Protein AF-A0A382MRD3-F1 (afdb_monomer)

pLDDT: mean 95.05, std 8.01, range [55.5, 98.5]

Secondary structure (DSSP, 8-state):
---TT-------TTT--TT-HHHHHHHHHHH--S----------HHHHHH-HHHHHIIIIIHHHH--

Organism: NCBI:txid408172

Mean predicted aligned error: 3.32 Å

Nearest PDB structures (foldseek):
  1vl0-assembly1_B  TM=9.540E-01  e=2.367E-03  Clostridium acetobutylicum ATCC 824
  3sc6-assembly5_E  TM=9.600E-01  e=4.306E-03  Bacillus anthracis str. Ames
  3sc6-assembly2_B  TM=9.626E-01  e=5.618E-03  Bacillus anthracis str. Ames
  3sc6-assembly6_F  TM=9.432E-01  e=9.562E-03  Bacillus anthracis str. Ames
  1kvt-assembly1_A-2  TM=8.458E-01  e=3.034E-01  Escherichia coli

Radius of gyration: 13.45 Å; Cα contacts (8 Å, |Δi|>4): 51; chains: 1; bounding box: 24×28×37 Å

Solvent-accessible surface area (backbone atoms only — not comparable to full-atom values): 4339 Å² total; per-residue (Å²): 130,82,59,96,92,56,90,81,85,89,78,52,64,92,79,50,48,48,58,37,52,65,60,37,51,52,51,49,65,74,67,64,67,95,72,85,84,87,83,77,65,78,77,57,60,72,58,31,72,76,34,51,69,62,36,41,35,35,60,48,46,13,62,66,40,77,111

InterPro domains:
  IPR005913 dTDP-4-dehydrorhamnose reductase [PTHR10491] (7-67)
  IPR029903 RmlD-like, substrate binding domain [PF04321] (6-66)
  IPR036291 NAD(P)-binding domain superfamily [SSF51735] (3-67)

Sequence (67 aa):
MLGPDHTVTGLTHAELDVGDAAAVRHRVAALGPDVVVNCAAWTAVDDCEANPERAHRVNAKGPANLV

Structure (mmCIF, N/CA/C/O backbone):
data_AF-A0A382MRD3-F1
#
_entry.id   AF-A0A382MRD3-F1
#
loop_
_atom_site.group_PDB
_atom_site.id
_atom_site.type_symbol
_atom_site.label_atom_id
_atom_site.label_alt_id
_atom_site.label_comp_id
_atom_site.label_asym_id
_atom_site.label_entity_id
_atom_site.label_seq_id
_atom_site.pdbx_PDB_ins_code
_atom_site.Cartn_x
_atom_site.Cartn_y
_atom_site.Cartn_z
_atom_site.occupancy
_atom_site.B_iso_or_equiv
_atom_site.auth_seq_id
_atom_site.auth_comp_i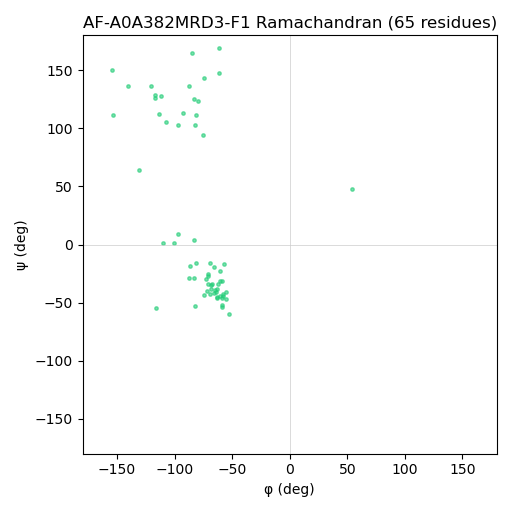d
_atom_site.auth_asym_id
_atom_site.auth_atom_id
_atom_site.pdbx_PDB_model_num
ATOM 1 N N . MET A 1 1 ? -0.359 16.867 11.096 1.00 55.50 1 MET A N 1
ATOM 2 C CA . MET A 1 1 ? -0.587 16.015 12.280 1.00 55.50 1 MET A CA 1
ATOM 3 C C . MET A 1 1 ? -2.082 16.014 12.530 1.00 55.50 1 MET A C 1
ATOM 5 O O . MET A 1 1 ? -2.638 17.103 12.615 1.00 55.50 1 MET A O 1
ATOM 9 N N . LEU A 1 2 ? -2.735 14.848 12.548 1.00 64.44 2 LEU A N 1
ATOM 10 C CA . LEU A 1 2 ? -4.114 14.773 13.041 1.00 64.44 2 LEU A CA 1
ATOM 11 C C . LEU A 1 2 ? -4.117 15.210 14.516 1.00 64.44 2 LEU A C 1
ATOM 13 O O . LEU A 1 2 ? -3.104 15.058 15.202 1.00 64.44 2 LEU A O 1
ATOM 17 N N . GLY A 1 3 ? -5.203 15.844 14.960 1.00 71.44 3 GLY A N 1
ATOM 18 C CA . GLY A 1 3 ? -5.320 16.353 16.329 1.00 71.44 3 GLY A CA 1
ATOM 19 C C . GLY A 1 3 ? -5.242 15.236 17.382 1.00 71.44 3 GLY A C 1
ATOM 20 O O . GLY A 1 3 ? -5.329 14.061 17.023 1.00 71.44 3 GLY A O 1
ATOM 21 N N . PRO A 1 4 ? -5.117 15.588 18.673 1.00 72.00 4 PRO A N 1
ATOM 22 C CA . PRO A 1 4 ? -4.922 14.636 19.776 1.00 72.00 4 PRO A CA 1
ATOM 23 C C . PRO A 1 4 ? -6.022 13.568 19.898 1.00 72.00 4 PRO A C 1
ATOM 25 O O . PRO A 1 4 ? -5.794 12.532 20.512 1.00 72.00 4 PRO A O 1
ATOM 28 N N . ASP A 1 5 ? -7.176 13.788 19.272 1.00 86.88 5 ASP A N 1
ATOM 29 C CA . ASP A 1 5 ? -8.321 12.876 19.296 1.00 86.88 5 ASP A CA 1
ATOM 30 C C . ASP A 1 5 ? -8.234 11.726 18.269 1.00 86.88 5 ASP A C 1
ATOM 32 O O . ASP A 1 5 ? -9.177 10.951 18.138 1.00 86.88 5 ASP A O 1
ATOM 36 N N . HIS A 1 6 ? -7.129 11.599 17.522 1.00 87.69 6 HIS A N 1
ATOM 37 C CA . HIS A 1 6 ? -6.964 10.562 16.496 1.00 87.69 6 HIS A CA 1
ATOM 38 C C . HIS A 1 6 ? -5.823 9.605 16.832 1.00 87.69 6 HIS A C 1
ATOM 40 O O . HIS A 1 6 ? -4.679 10.014 17.034 1.00 87.69 6 HIS A O 1
ATOM 46 N N . THR A 1 7 ? -6.114 8.305 16.792 1.00 91.56 7 THR A N 1
ATOM 47 C CA . THR A 1 7 ? -5.080 7.267 16.840 1.00 91.56 7 THR A CA 1
ATOM 48 C C . THR A 1 7 ? -4.519 7.051 15.439 1.00 91.56 7 THR A C 1
ATOM 50 O O . THR A 1 7 ? -5.266 6.773 14.504 1.00 91.56 7 THR A O 1
ATOM 53 N N . VAL A 1 8 ? -3.198 7.169 15.281 1.00 93.62 8 VAL A N 1
ATOM 54 C CA . VAL A 1 8 ? -2.519 6.991 13.990 1.00 93.62 8 VAL A CA 1
ATOM 55 C C . VAL A 1 8 ? -1.573 5.802 14.064 1.00 93.62 8 VAL A C 1
ATOM 57 O O . VAL A 1 8 ? -0.686 5.763 14.912 1.00 93.62 8 VAL A O 1
ATOM 60 N N . THR A 1 9 ? -1.733 4.860 13.134 1.00 95.44 9 THR A N 1
ATOM 61 C CA . THR A 1 9 ? -0.804 3.741 12.941 1.00 95.44 9 THR A CA 1
ATOM 62 C C . THR A 1 9 ? -0.122 3.894 11.587 1.00 95.44 9 THR A C 1
ATOM 64 O O . THR A 1 9 ? -0.775 3.796 10.551 1.00 95.44 9 THR A O 1
ATOM 67 N N . GLY A 1 10 ? 1.187 4.155 11.586 1.00 96.12 10 GLY A N 1
ATOM 68 C CA . GLY A 1 10 ? 1.999 4.150 10.368 1.00 96.12 10 GLY A CA 1
ATOM 69 C C . GLY A 1 10 ? 2.528 2.749 10.076 1.00 96.12 10 GLY A C 1
ATOM 70 O O . GLY A 1 10 ? 2.984 2.077 10.995 1.00 96.12 10 GLY A O 1
ATOM 71 N N . LEU A 1 11 ? 2.472 2.323 8.812 1.00 97.50 11 LEU A N 1
ATOM 72 C CA . LEU A 1 11 ? 3.042 1.056 8.350 1.00 97.50 11 LEU A CA 1
ATOM 73 C C . LEU A 1 11 ? 4.089 1.322 7.271 1.00 97.50 11 LEU A C 1
ATOM 75 O O . LEU A 1 11 ? 3.875 2.120 6.356 1.00 97.50 11 LEU A O 1
ATOM 79 N N . THR A 1 12 ? 5.213 0.631 7.372 1.00 98.00 12 THR A N 1
ATOM 80 C CA . THR A 1 12 ? 6.236 0.560 6.331 1.00 98.00 12 THR A CA 1
ATOM 81 C C . THR A 1 12 ? 5.896 -0.525 5.307 1.00 98.00 12 THR A C 1
ATOM 83 O O . THR A 1 12 ? 5.093 -1.420 5.566 1.00 98.00 12 THR A O 1
ATOM 86 N N . HIS A 1 13 ? 6.562 -0.500 4.149 1.00 96.94 13 HIS A N 1
ATOM 87 C CA . HIS A 1 13 ? 6.411 -1.549 3.133 1.00 96.94 13 HIS A CA 1
ATOM 88 C C . HIS A 1 13 ? 6.768 -2.954 3.657 1.00 96.94 13 HIS A C 1
ATOM 90 O O . HIS A 1 13 ? 6.177 -3.938 3.228 1.00 96.94 13 HIS A O 1
ATOM 96 N N . ALA A 1 14 ? 7.712 -3.051 4.601 1.00 97.56 14 ALA A N 1
ATOM 97 C CA . ALA A 1 14 ? 8.090 -4.323 5.216 1.00 97.56 14 ALA A CA 1
ATOM 98 C C . ALA A 1 14 ? 6.998 -4.882 6.147 1.00 97.56 14 ALA A C 1
ATOM 100 O O . ALA A 1 14 ? 6.913 -6.091 6.339 1.00 97.56 14 ALA A O 1
ATOM 101 N N . GLU A 1 15 ? 6.167 -4.013 6.723 1.00 97.81 15 GLU A N 1
ATOM 102 C CA . GLU A 1 15 ? 5.041 -4.404 7.577 1.00 97.81 15 GLU A CA 1
ATOM 103 C C . GLU A 1 15 ? 3.769 -4.680 6.771 1.00 97.81 15 GLU A C 1
ATOM 105 O O . GLU A 1 15 ? 2.926 -5.467 7.203 1.00 97.81 15 GLU A O 1
ATOM 110 N N . LEU A 1 16 ? 3.616 -4.025 5.617 1.00 98.00 16 LEU A N 1
ATOM 111 C CA . LEU A 1 16 ? 2.516 -4.252 4.692 1.00 98.00 16 LEU A CA 1
ATOM 112 C C . LEU A 1 16 ? 2.913 -3.902 3.249 1.00 98.00 16 LEU A C 1
ATOM 114 O O . LEU A 1 16 ? 3.033 -2.728 2.891 1.00 98.00 16 LEU A O 1
ATOM 118 N N . ASP A 1 17 ? 3.019 -4.921 2.393 1.00 97.94 17 ASP A N 1
ATOM 119 C CA . ASP A 1 17 ? 3.019 -4.723 0.943 1.00 97.94 17 ASP A CA 1
ATOM 120 C C . ASP A 1 17 ? 1.574 -4.565 0.456 1.00 97.94 17 ASP A C 1
ATOM 122 O O . ASP A 1 17 ? 0.796 -5.519 0.452 1.00 97.94 17 ASP A O 1
ATOM 126 N N . VAL A 1 18 ? 1.215 -3.359 0.006 1.00 98.19 18 VAL A N 1
ATOM 127 C CA . VAL A 1 18 ? -0.119 -3.080 -0.549 1.00 98.19 18 VAL A CA 1
ATOM 128 C C . VAL A 1 18 ? -0.430 -3.925 -1.789 1.00 98.19 18 VAL A C 1
ATOM 130 O O . VAL A 1 18 ? -1.598 -4.165 -2.085 1.00 98.19 18 VAL A O 1
ATOM 133 N N . GLY A 1 19 ? 0.589 -4.422 -2.499 1.00 97.81 19 GLY A N 1
ATOM 134 C CA . GLY A 1 19 ? 0.428 -5.331 -3.632 1.00 97.81 19 GLY A CA 1
ATOM 135 C C . GLY A 1 19 ? -0.071 -6.733 -3.255 1.00 97.81 19 GLY A C 1
ATOM 136 O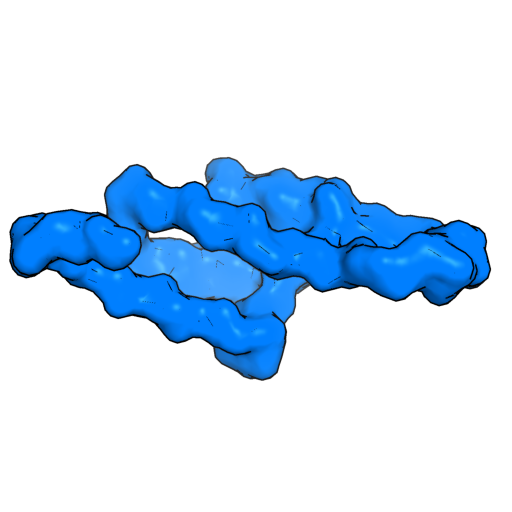 O . GLY A 1 19 ? -0.544 -7.451 -4.140 1.00 97.81 19 GLY A O 1
ATOM 137 N N . ASP A 1 20 ? -0.006 -7.118 -1.975 1.00 98.12 20 ASP A N 1
ATOM 138 C CA . ASP A 1 20 ? -0.515 -8.389 -1.453 1.00 98.12 20 ASP A CA 1
ATOM 139 C C . ASP A 1 20 ? -1.915 -8.211 -0.847 1.00 98.12 20 ASP A C 1
ATOM 141 O O . ASP A 1 20 ? -2.102 -7.762 0.285 1.00 98.12 20 ASP A O 1
ATOM 145 N N . ALA A 1 21 ? -2.928 -8.633 -1.603 1.00 98.00 21 ALA A N 1
ATOM 146 C CA . ALA A 1 21 ? -4.323 -8.524 -1.193 1.00 98.00 21 ALA A CA 1
ATOM 147 C C . ALA A 1 21 ? -4.649 -9.296 0.100 1.00 98.00 21 ALA A C 1
ATOM 149 O O . ALA A 1 21 ? -5.544 -8.896 0.845 1.00 98.00 21 A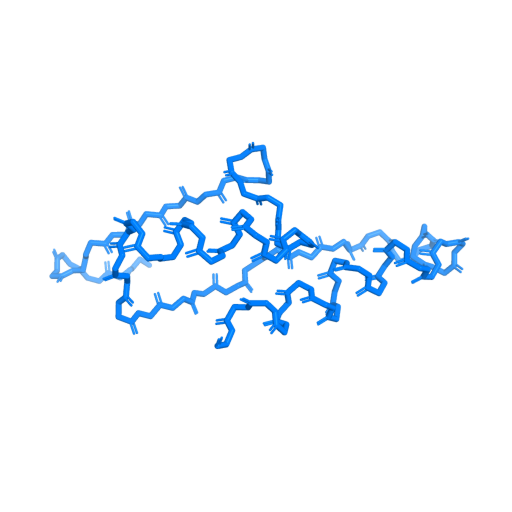LA A O 1
ATOM 150 N N . ALA A 1 22 ? -3.976 -10.417 0.376 1.00 98.19 22 ALA A N 1
ATOM 151 C CA . ALA A 1 22 ? -4.235 -11.197 1.583 1.00 98.19 22 ALA A CA 1
ATOM 152 C C . ALA A 1 22 ? -3.645 -10.507 2.817 1.00 98.19 22 ALA A C 1
ATOM 154 O O . ALA A 1 22 ? -4.337 -10.388 3.833 1.00 98.19 22 ALA A O 1
ATOM 155 N N . ALA A 1 23 ? -2.414 -10.001 2.701 1.00 98.00 23 ALA A N 1
ATO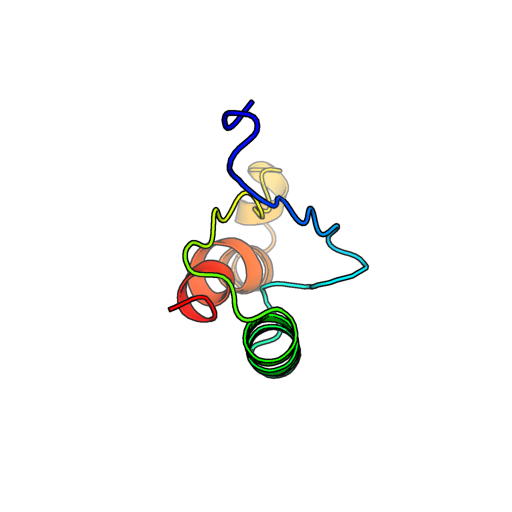M 156 C CA . ALA A 1 23 ? -1.773 -9.222 3.755 1.00 98.00 23 ALA A CA 1
ATOM 157 C C . ALA A 1 23 ? -2.576 -7.955 4.083 1.00 98.00 23 ALA A C 1
ATOM 159 O O . ALA A 1 23 ? -2.829 -7.684 5.259 1.00 98.00 23 ALA A O 1
ATOM 160 N N . VAL A 1 24 ? -3.053 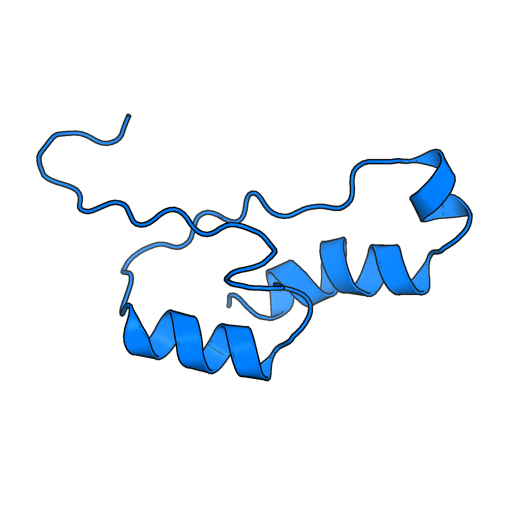-7.234 3.058 1.00 98.38 24 VAL A N 1
ATOM 161 C CA . VAL A 1 24 ? -3.904 -6.046 3.232 1.00 98.38 24 VAL A CA 1
ATOM 162 C C . VAL A 1 24 ? -5.184 -6.387 3.984 1.00 98.38 24 VAL A C 1
ATOM 164 O O . VAL A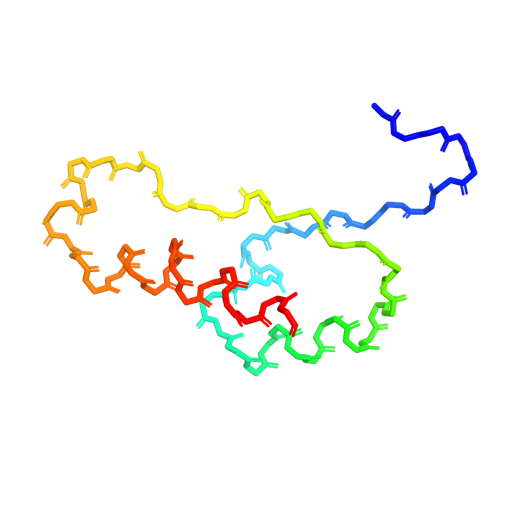 1 24 ? -5.440 -5.789 5.029 1.00 98.38 24 VAL A O 1
ATOM 167 N N . ARG A 1 25 ? -5.951 -7.388 3.526 1.00 98.06 25 ARG A N 1
ATOM 168 C CA . ARG A 1 25 ? -7.195 -7.792 4.203 1.00 98.06 25 ARG A CA 1
ATOM 169 C C . ARG A 1 25 ? -6.961 -8.136 5.670 1.00 98.06 25 ARG A C 1
ATOM 171 O O . ARG A 1 25 ? -7.694 -7.664 6.533 1.00 98.06 25 ARG A O 1
ATOM 178 N N . HIS A 1 26 ? 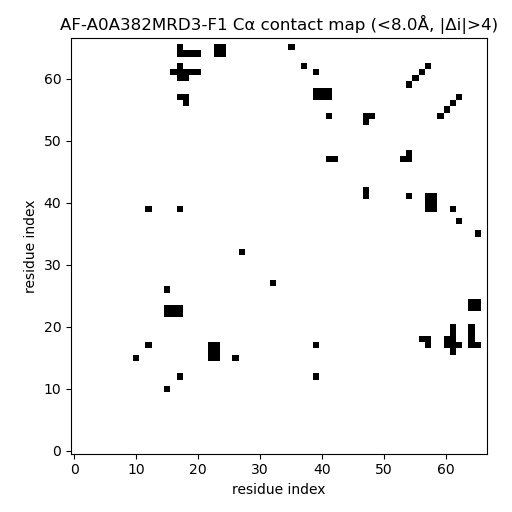-5.935 -8.935 5.958 1.00 98.00 26 HIS A N 1
ATOM 179 C CA . HIS A 1 26 ? -5.613 -9.323 7.327 1.00 98.00 26 HIS A CA 1
ATOM 180 C C . HIS A 1 26 ? -5.231 -8.111 8.186 1.00 98.00 26 HIS A C 1
ATOM 182 O O . HIS A 1 26 ? -5.727 -7.956 9.302 1.00 98.00 26 HIS A O 1
ATOM 188 N N . ARG A 1 27 ? -4.368 -7.227 7.671 1.00 97.75 27 ARG A N 1
ATOM 189 C CA . ARG A 1 27 ? -3.861 -6.082 8.431 1.00 97.75 27 ARG A CA 1
ATOM 190 C C . ARG A 1 27 ? -4.940 -5.038 8.695 1.00 97.75 27 ARG A C 1
ATOM 192 O O . ARG A 1 27 ? -5.027 -4.558 9.822 1.00 97.75 27 ARG A O 1
ATOM 199 N N . VAL A 1 28 ? -5.768 -4.724 7.698 1.00 97.06 28 VAL A N 1
ATOM 200 C CA . VAL A 1 28 ? -6.892 -3.788 7.844 1.00 97.06 28 VAL A CA 1
ATOM 201 C C . VAL A 1 28 ? -7.913 -4.336 8.839 1.00 97.06 28 VAL A C 1
ATOM 203 O O . VAL A 1 28 ? -8.301 -3.614 9.751 1.00 97.06 28 VAL A O 1
ATOM 206 N N . ALA A 1 29 ? -8.278 -5.620 8.747 1.00 97.38 29 ALA A N 1
ATOM 207 C CA . ALA A 1 29 ? -9.216 -6.231 9.691 1.00 97.38 29 ALA A CA 1
ATOM 208 C C . ALA A 1 29 ? -8.678 -6.244 11.134 1.00 97.38 29 ALA A C 1
ATOM 210 O O . ALA A 1 29 ? -9.431 -6.007 12.072 1.00 97.38 29 ALA A O 1
ATOM 211 N N . ALA A 1 30 ? -7.376 -6.493 11.314 1.00 97.50 30 ALA A N 1
ATOM 212 C CA . ALA A 1 30 ? -6.741 -6.516 12.630 1.00 97.50 30 ALA A CA 1
ATOM 213 C C . ALA A 1 30 ? -6.605 -5.123 13.269 1.00 97.50 30 ALA A C 1
ATOM 215 O O . ALA A 1 30 ? -6.672 -5.009 14.490 1.00 97.50 30 ALA A O 1
ATOM 216 N N . LEU A 1 31 ? -6.378 -4.079 12.464 1.00 96.44 31 LEU A N 1
ATOM 217 C CA . LEU A 1 31 ? -6.265 -2.700 12.952 1.00 96.44 31 LEU A CA 1
ATOM 218 C C . LEU A 1 31 ? -7.629 -2.022 13.134 1.00 96.44 31 LEU A C 1
ATOM 220 O O . LEU A 1 31 ? -7.740 -1.135 13.973 1.00 96.44 31 LEU A O 1
ATOM 224 N N . GLY A 1 32 ? -8.635 -2.415 12.348 1.00 96.19 32 GLY A N 1
ATOM 225 C CA . GLY A 1 32 ? -9.973 -1.821 12.356 1.00 96.19 32 GLY A CA 1
ATOM 226 C C . GLY A 1 32 ? -10.001 -0.296 12.162 1.00 96.19 32 GLY A C 1
ATOM 227 O O . GLY A 1 32 ? -10.656 0.371 12.957 1.00 96.19 32 GLY A O 1
ATOM 228 N N . PRO A 1 33 ? -9.285 0.285 11.175 1.00 96.00 33 PRO A N 1
ATOM 229 C CA . PRO A 1 33 ? -9.242 1.734 11.009 1.00 96.00 33 PRO A CA 1
ATOM 230 C C 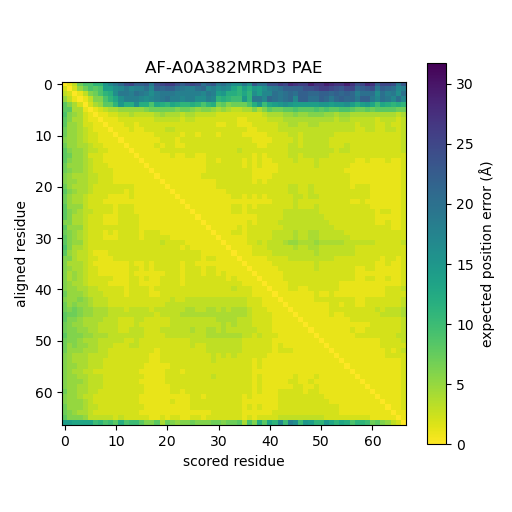. PRO A 1 33 ? -10.552 2.281 10.425 1.00 96.00 33 PRO A C 1
ATOM 232 O O . PRO A 1 33 ? -11.113 1.694 9.502 1.00 96.00 33 PRO A O 1
ATOM 235 N N . ASP A 1 34 ? -10.973 3.464 10.877 1.00 95.94 34 ASP A N 1
ATOM 236 C CA . ASP A 1 34 ? -12.077 4.207 10.249 1.00 95.94 34 ASP A CA 1
ATOM 237 C C . ASP A 1 34 ? -11.673 4.816 8.895 1.00 95.94 34 ASP A C 1
ATOM 239 O O . ASP A 1 34 ? -12.501 5.008 8.005 1.00 95.94 34 ASP A O 1
ATOM 243 N N . VAL A 1 35 ? -10.386 5.150 8.741 1.00 95.06 35 VAL A N 1
ATOM 244 C CA . VAL A 1 35 ? -9.829 5.804 7.552 1.00 95.06 35 VAL A CA 1
ATOM 245 C C . VAL A 1 35 ? -8.463 5.215 7.220 1.00 95.06 35 VAL A C 1
ATOM 247 O O . VAL A 1 35 ? -7.603 5.070 8.088 1.00 95.06 35 VAL A O 1
ATOM 250 N N . VAL A 1 36 ? -8.236 4.951 5.933 1.00 96.69 36 VAL A N 1
ATOM 251 C CA . VAL A 1 36 ? -6.932 4.565 5.385 1.00 96.69 36 VAL A CA 1
ATOM 252 C C . VAL A 1 36 ? -6.403 5.687 4.495 1.00 96.69 36 VAL A C 1
ATOM 254 O O . VAL A 1 36 ? -7.078 6.127 3.567 1.00 96.69 36 VAL A O 1
ATOM 257 N N . VAL A 1 37 ? -5.169 6.129 4.748 1.00 96.88 37 VAL A N 1
ATOM 258 C CA . VAL A 1 37 ? -4.441 7.059 3.872 1.00 96.88 37 VAL A CA 1
ATOM 259 C C . VAL A 1 37 ? -3.344 6.282 3.153 1.00 96.88 37 VAL A C 1
ATOM 261 O O . VAL A 1 37 ? -2.334 5.920 3.755 1.00 96.88 37 VAL A O 1
ATOM 264 N N . ASN A 1 38 ? -3.543 5.999 1.864 1.00 97.56 38 ASN A N 1
ATOM 265 C CA . ASN A 1 38 ? -2.558 5.267 1.075 1.00 97.56 38 ASN A CA 1
ATOM 266 C C . ASN A 1 38 ? -1.445 6.196 0.563 1.00 97.56 38 ASN A C 1
ATOM 268 O O . ASN A 1 38 ? -1.630 6.909 -0.421 1.00 97.56 38 ASN A O 1
ATOM 272 N N . CYS A 1 39 ? -0.278 6.138 1.203 1.00 97.38 39 CYS A N 1
ATOM 273 C CA . CYS A 1 39 ? 0.942 6.812 0.743 1.00 97.38 39 CYS A CA 1
ATOM 274 C C . CYS A 1 39 ? 1.914 5.864 0.014 1.00 97.38 39 CYS A C 1
ATOM 276 O O . CYS A 1 39 ? 3.011 6.283 -0.352 1.00 97.38 39 CYS A O 1
ATOM 278 N N . ALA A 1 40 ? 1.560 4.585 -0.156 1.00 97.69 40 ALA A N 1
ATOM 279 C CA . ALA A 1 40 ? 2.422 3.608 -0.805 1.00 97.69 40 ALA A CA 1
ATOM 280 C C . ALA A 1 40 ? 2.351 3.759 -2.330 1.00 97.69 40 ALA A C 1
ATOM 282 O O . ALA A 1 40 ? 1.283 3.663 -2.934 1.00 97.69 40 ALA A O 1
ATOM 283 N N . ALA A 1 41 ? 3.510 3.968 -2.946 1.00 97.88 41 ALA A N 1
ATOM 284 C CA . ALA A 1 41 ? 3.669 4.050 -4.388 1.00 97.88 41 ALA A CA 1
ATOM 285 C C . ALA A 1 41 ? 5.099 3.668 -4.775 1.00 97.88 41 ALA A C 1
ATOM 287 O O . ALA A 1 41 ? 6.048 3.910 -4.027 1.00 97.88 41 ALA A O 1
ATOM 288 N N . TRP A 1 42 ? 5.265 3.115 -5.972 1.00 98.25 42 TRP A N 1
ATOM 289 C CA . TRP A 1 42 ? 6.557 3.071 -6.635 1.00 98.25 42 TRP A CA 1
ATOM 290 C C . TRP A 1 42 ? 6.683 4.293 -7.544 1.00 98.25 42 TRP A C 1
ATOM 292 O O . TRP A 1 42 ? 5.933 4.438 -8.508 1.00 98.25 42 TRP A O 1
ATOM 302 N N . THR A 1 43 ? 7.603 5.191 -7.194 1.00 97.75 43 THR A N 1
ATOM 303 C CA . THR A 1 43 ? 7.736 6.526 -7.801 1.00 97.75 43 THR A CA 1
ATOM 304 C C . THR A 1 43 ? 8.979 6.692 -8.676 1.00 97.75 43 THR A C 1
ATOM 306 O O . THR A 1 43 ? 9.190 7.770 -9.226 1.00 97.75 43 THR A O 1
ATOM 309 N N . ALA A 1 44 ? 9.799 5.647 -8.832 1.00 98.25 44 ALA A N 1
ATOM 310 C CA . ALA A 1 44 ? 10.908 5.655 -9.783 1.00 98.25 44 ALA A CA 1
ATOM 311 C C . ALA A 1 44 ? 10.336 5.491 -11.199 1.00 98.25 44 ALA A C 1
ATOM 313 O O . ALA A 1 44 ? 10.042 4.374 -11.619 1.00 98.25 44 ALA A O 1
ATOM 314 N N . VAL A 1 45 ? 10.098 6.615 -11.882 1.00 97.50 45 VAL A N 1
ATOM 315 C CA . VAL A 1 45 ? 9.358 6.669 -13.155 1.00 97.50 45 VAL A CA 1
ATOM 316 C C . VAL A 1 45 ? 10.021 5.801 -14.223 1.00 97.50 45 VAL A C 1
ATOM 318 O O . VAL A 1 45 ? 9.361 4.910 -14.750 1.00 97.50 45 VAL A O 1
ATOM 321 N N . ASP A 1 46 ? 11.323 5.978 -14.452 1.00 98.44 46 ASP A N 1
ATOM 322 C CA . ASP A 1 46 ? 12.075 5.207 -15.453 1.00 98.44 46 ASP A CA 1
ATOM 323 C C . ASP A 1 46 ? 11.991 3.692 -15.185 1.00 98.44 46 ASP A C 1
ATOM 325 O O . ASP A 1 46 ? 11.742 2.887 -16.085 1.00 98.44 46 ASP A O 1
ATOM 329 N N . ASP A 1 47 ? 12.109 3.288 -13.916 1.00 98.25 47 ASP A N 1
ATOM 330 C CA . ASP A 1 47 ? 11.975 1.882 -13.530 1.00 98.25 47 ASP A CA 1
ATOM 331 C C . ASP A 1 47 ? 10.546 1.362 -13.723 1.00 98.25 47 ASP A C 1
ATOM 333 O O . ASP A 1 47 ? 10.357 0.184 -14.037 1.00 98.25 47 ASP A O 1
ATOM 337 N N . CYS A 1 48 ? 9.534 2.210 -13.525 1.00 98.06 48 CYS A N 1
ATOM 338 C CA . CYS A 1 48 ? 8.136 1.852 -13.746 1.00 98.06 48 CYS A CA 1
ATOM 339 C C . CYS A 1 48 ? 7.842 1.632 -15.232 1.00 98.06 48 CYS A C 1
ATOM 341 O O . CYS A 1 48 ? 7.114 0.696 -15.563 1.00 98.06 48 CYS A O 1
ATOM 343 N N . GLU A 1 49 ? 8.430 2.444 -16.114 1.00 98.12 49 GLU A N 1
ATOM 344 C CA . GLU A 1 49 ? 8.345 2.255 -17.566 1.00 98.12 49 GLU A CA 1
ATOM 345 C C . GLU A 1 49 ? 9.016 0.948 -17.998 1.00 98.12 49 GLU A C 1
ATOM 347 O O . GLU A 1 49 ? 8.458 0.195 -18.797 1.00 98.12 49 GLU A O 1
ATOM 352 N N . ALA A 1 50 ? 10.172 0.626 -17.410 1.00 98.50 50 ALA A N 1
ATOM 353 C CA . ALA A 1 50 ? 10.873 -0.629 -17.669 1.00 98.50 50 ALA A CA 1
ATOM 354 C C . ALA A 1 50 ? 10.171 -1.863 -17.062 1.00 98.50 50 ALA A C 1
ATOM 356 O O . ALA A 1 50 ? 10.353 -2.977 -17.552 1.00 98.50 50 ALA A O 1
ATOM 357 N N . ASN A 1 51 ? 9.374 -1.693 -15.998 1.00 98.38 51 ASN A N 1
ATOM 358 C CA . ASN A 1 51 ? 8.743 -2.783 -15.243 1.00 98.38 51 ASN A CA 1
ATOM 359 C C . ASN A 1 51 ? 7.235 -2.545 -15.016 1.00 98.38 51 ASN A C 1
ATOM 361 O O . ASN A 1 51 ? 6.784 -2.454 -13.862 1.00 98.38 51 ASN A O 1
ATOM 365 N N . PRO A 1 52 ? 6.419 -2.503 -16.085 1.00 98.12 52 PRO A N 1
ATOM 366 C CA . PRO A 1 52 ? 5.020 -2.090 -16.005 1.00 98.12 52 PRO A CA 1
ATOM 367 C C . PRO A 1 52 ? 4.166 -3.009 -15.127 1.00 98.12 52 PRO A C 1
ATOM 369 O O . PRO A 1 52 ? 3.280 -2.533 -14.423 1.00 98.12 52 PRO A O 1
ATOM 372 N N . GLU A 1 53 ? 4.440 -4.317 -15.089 1.00 98.19 53 GLU A N 1
ATOM 373 C CA . GLU A 1 53 ? 3.691 -5.242 -14.227 1.00 98.19 53 GLU A CA 1
ATOM 374 C C . GLU A 1 53 ? 3.908 -4.960 -12.738 1.00 98.19 53 GLU A C 1
ATOM 376 O O . GLU A 1 53 ? 2.964 -4.985 -11.944 1.00 98.19 53 GLU A O 1
ATOM 381 N N . ARG A 1 54 ? 5.152 -4.662 -12.345 1.00 97.50 54 ARG A N 1
ATOM 382 C CA . ARG A 1 54 ? 5.478 -4.323 -10.958 1.00 97.50 54 ARG A CA 1
ATOM 383 C C . ARG A 1 54 ? 4.933 -2.939 -10.603 1.00 97.50 54 ARG A C 1
ATOM 385 O O . ARG A 1 54 ? 4.367 -2.796 -9.521 1.00 97.50 54 ARG A O 1
ATOM 392 N N . ALA A 1 55 ? 5.025 -1.965 -11.509 1.00 98.31 55 ALA A N 1
ATOM 393 C CA . ALA A 1 55 ? 4.393 -0.659 -11.338 1.00 98.31 55 ALA A CA 1
ATOM 394 C C . ALA A 1 55 ? 2.873 -0.793 -11.165 1.00 98.31 55 ALA A C 1
ATOM 396 O O . ALA A 1 55 ? 2.308 -0.243 -10.226 1.00 98.31 55 ALA A O 1
ATOM 397 N N . HIS A 1 56 ? 2.214 -1.604 -11.994 1.00 98.31 56 HIS A N 1
ATOM 398 C CA . HIS A 1 56 ? 0.780 -1.863 -11.898 1.00 98.31 56 HIS A CA 1
ATOM 399 C C . HIS A 1 56 ? 0.402 -2.589 -10.597 1.00 98.31 56 HIS A C 1
ATOM 401 O O . HIS A 1 56 ? -0.602 -2.248 -9.968 1.00 98.31 56 HIS A O 1
ATOM 407 N N . ARG A 1 57 ? 1.214 -3.556 -10.143 1.00 98.12 57 ARG A N 1
ATOM 408 C CA . ARG A 1 57 ? 0.999 -4.249 -8.861 1.00 98.12 57 ARG A CA 1
ATOM 409 C C . ARG A 1 57 ? 0.973 -3.272 -7.684 1.00 98.12 57 ARG A C 1
ATOM 411 O O . ARG A 1 57 ? 0.102 -3.393 -6.832 1.00 98.12 57 ARG A O 1
ATOM 418 N N . VAL A 1 58 ? 1.897 -2.314 -7.644 1.00 97.81 58 VAL A N 1
ATOM 419 C CA . VAL A 1 58 ? 1.987 -1.357 -6.530 1.00 97.81 58 VAL A CA 1
ATOM 420 C C . VAL A 1 58 ? 1.001 -0.203 -6.708 1.00 97.81 58 VAL A C 1
ATOM 422 O O . VAL A 1 58 ? 0.191 0.049 -5.825 1.00 97.81 58 VAL A O 1
ATOM 425 N N . ASN A 1 59 ? 1.023 0.469 -7.858 1.00 98.31 59 ASN A N 1
ATOM 426 C CA . ASN A 1 59 ? 0.353 1.759 -8.044 1.00 98.31 59 ASN A CA 1
ATOM 427 C C . ASN A 1 59 ? -1.124 1.638 -8.446 1.00 98.31 59 ASN A C 1
ATOM 429 O O . ASN A 1 59 ? -1.857 2.610 -8.306 1.00 98.31 59 ASN A O 1
ATOM 433 N N . ALA A 1 60 ? -1.571 0.477 -8.942 1.00 98.00 60 ALA A N 1
ATOM 434 C CA . ALA A 1 60 ? -2.969 0.258 -9.329 1.00 98.00 60 ALA A CA 1
ATOM 435 C C . ALA A 1 60 ? -3.646 -0.815 -8.469 1.00 98.00 60 ALA A C 1
ATOM 437 O O . ALA A 1 60 ? -4.665 -0.544 -7.835 1.00 98.00 60 ALA A O 1
ATOM 438 N N . LYS A 1 61 ? -3.062 -2.020 -8.390 1.00 98.38 61 LYS A N 1
ATOM 439 C CA . LYS A 1 61 ? -3.617 -3.091 -7.546 1.00 98.38 61 LYS A CA 1
ATOM 440 C C . LYS A 1 61 ? -3.489 -2.774 -6.057 1.00 98.38 61 LYS A C 1
ATOM 442 O O . LYS A 1 61 ? -4.405 -3.091 -5.314 1.00 98.38 61 LYS A O 1
ATOM 447 N N . GLY A 1 62 ? -2.411 -2.106 -5.639 1.00 98.06 62 GLY A N 1
ATOM 448 C CA . GLY A 1 62 ? -2.219 -1.673 -4.254 1.00 98.06 62 GLY A CA 1
ATOM 449 C C . GLY A 1 62 ? -3.396 -0.865 -3.700 1.00 98.06 62 GLY A C 1
ATOM 450 O O . GLY A 1 62 ? -4.038 -1.321 -2.757 1.00 98.06 62 GLY A O 1
ATOM 451 N N . PRO A 1 63 ? -3.749 0.284 -4.309 1.00 98.12 63 PRO A N 1
ATOM 452 C CA . PRO A 1 63 ? -4.954 1.026 -3.947 1.00 98.12 63 PRO A CA 1
ATOM 453 C C . PRO A 1 63 ? -6.235 0.188 -4.018 1.00 98.12 63 PRO A C 1
ATOM 455 O O . PRO A 1 63 ? -7.063 0.277 -3.119 1.00 98.12 63 PRO A O 1
ATOM 458 N N . ALA A 1 64 ? -6.389 -0.656 -5.045 1.00 97.69 64 ALA A N 1
ATOM 459 C CA . ALA A 1 64 ? -7.573 -1.503 -5.202 1.00 97.69 64 ALA A CA 1
ATOM 460 C C . ALA A 1 64 ? -7.719 -2.581 -4.112 1.00 97.69 64 ALA A C 1
ATOM 462 O O . ALA A 1 64 ? -8.811 -3.102 -3.928 1.00 97.69 64 ALA A O 1
ATOM 463 N N . ASN A 1 65 ? -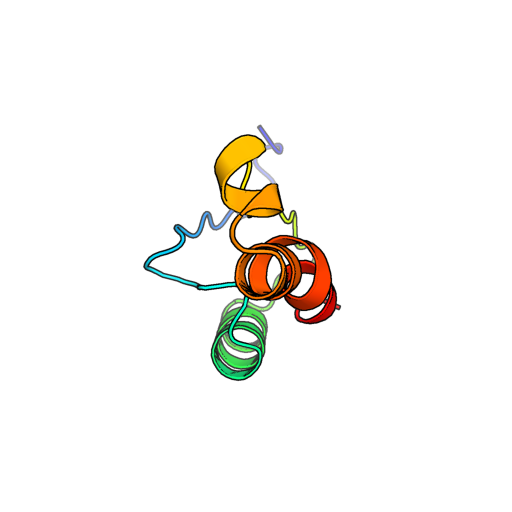6.649 -2.927 -3.393 1.00 98.12 65 ASN A N 1
ATOM 464 C CA . ASN A 1 65 ? -6.712 -3.853 -2.263 1.00 98.12 65 ASN A CA 1
ATOM 465 C C . ASN A 1 65 ? -7.172 -3.174 -0.958 1.00 98.12 65 ASN A C 1
ATOM 467 O O . ASN A 1 65 ? -7.509 -3.881 -0.013 1.00 98.12 65 ASN A O 1
ATOM 471 N N . LEU A 1 66 ? -7.148 -1.836 -0.889 1.00 96.31 66 LEU A N 1
ATOM 472 C CA . LEU A 1 66 ? -7.445 -1.033 0.309 1.00 96.31 66 LEU A CA 1
ATOM 473 C C . LEU A 1 66 ? -8.898 -0.517 0.358 1.00 96.31 66 LEU A C 1
ATOM 475 O O . LEU A 1 66 ? -9.201 0.330 1.199 1.00 96.31 66 LEU A O 1
ATOM 479 N N . VAL A 1 67 ? -9.760 -0.987 -0.553 1.00 82.81 67 VAL A N 1
ATOM 480 C CA . VAL A 1 67 ? -11.184 -0.609 -0.667 1.00 82.81 67 VAL A CA 1
ATOM 481 C C . VAL A 1 67 ? -12.119 -1.601 0.009 1.00 82.81 67 VAL A C 1
ATOM 483 O O . VAL A 1 67 ? -11.767 -2.801 0.089 1.00 82.81 67 VAL A O 1
#

Foldseek 3Di:
DPDPPDDDDDDDCVQPVLLDLVSLVVVCVVVVDPDDDDPWADDPVVVCVVPVVVRCSTVPSSVVSND